Protein AF-A0A4Y2KLX7-F1 (afdb_monomer_lite)

pLDDT: mean 87.13, std 7.95, range [63.06, 96.56]

Secondary structure (DSSP, 8-state):
-BPPGGGHHHHHHHHHEETTTEE--HHHHHHHHHTT-B-TTHHHHHHHHHHHSPPPPHHHHHHHHHHHHHHHHHTT----GGG---S-SEEEETTEEEETTEEEE-HHHHGGGS--

InterPro domains:
  IPR041588 Integrase zinc-binding domain [PF17921] (4-54)
  IPR043128 Reverse transcriptase/Diguanylate cyclase domain [G3DSA:3.30.70.270] (54-104)
  IPR043502 DNA/RNA polymerase superfamily [SSF56672] (56-113)

Sequence (116 aa):
VVLPKCKRDEVLGVAHEIP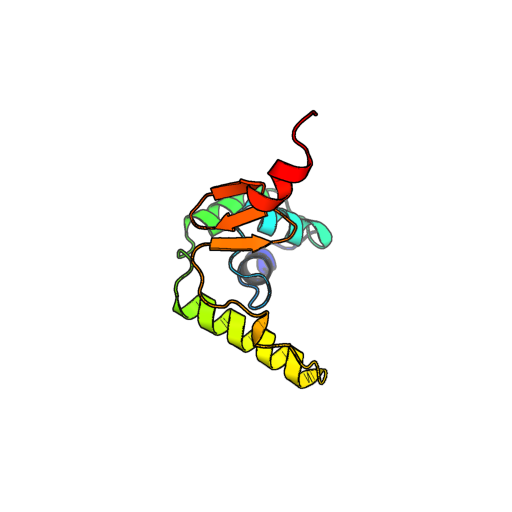LAGHLGEQKTKQRIKYSFFWPEIKKDVKELCQTCKPQSWNDHLLHVDSVFRKWREIDLTVNLEKCAFGQNQVKFLGYIIGSGQHSPDPEKAEVLKPI

Organism: Araneus ventricosus (NCBI:txid182803)

Structure (mmCIF, N/CA/C/O backbone):
data_AF-A0A4Y2KLX7-F1
#
_entry.id   AF-A0A4Y2KLX7-F1
#
loop_
_atom_site.group_PDB
_atom_site.id
_atom_site.type_symbol
_atom_site.label_atom_id
_atom_site.label_alt_id
_atom_site.label_comp_id
_atom_site.label_asym_id
_atom_site.label_entity_id
_atom_site.label_seq_id
_atom_site.pdbx_PDB_ins_code
_atom_site.Cartn_x
_atom_site.Cartn_y
_atom_site.Cartn_z
_atom_site.occupancy
_atom_site.B_iso_or_equiv
_atom_site.auth_seq_id
_atom_site.auth_comp_id
_atom_site.auth_asym_id
_atom_site.auth_atom_id
_atom_site.pdbx_PDB_model_num
ATOM 1 N N . VAL A 1 1 ? -20.096 6.970 7.759 1.00 87.00 1 VAL A N 1
ATOM 2 C CA . VAL A 1 1 ? -21.022 6.164 8.601 1.00 87.00 1 VAL A CA 1
ATOM 3 C C . VAL A 1 1 ? -20.330 5.790 9.908 1.00 87.00 1 VAL A C 1
ATOM 5 O O . VAL A 1 1 ? -19.138 5.501 9.871 1.00 87.00 1 VAL A O 1
ATOM 8 N N . VAL A 1 2 ? -21.020 5.836 11.057 1.00 91.50 2 VAL A N 1
ATOM 9 C CA . VAL A 1 2 ? -20.432 5.377 12.333 1.00 91.50 2 VAL A CA 1
ATOM 10 C C . VAL A 1 2 ? -20.363 3.850 12.334 1.00 91.50 2 VAL A C 1
ATOM 12 O O . VAL A 1 2 ? -21.382 3.200 12.123 1.00 91.50 2 VAL A O 1
ATOM 15 N N . LEU A 1 3 ? -19.178 3.278 12.551 1.00 93.50 3 LEU A N 1
ATOM 16 C CA . LEU A 1 3 ? -18.955 1.836 12.465 1.00 93.50 3 LEU A CA 1
ATOM 17 C C . LEU A 1 3 ? -19.187 1.140 13.825 1.00 93.50 3 LEU A C 1
ATOM 19 O O . LEU A 1 3 ? -18.511 1.478 14.811 1.00 93.50 3 LEU A O 1
ATOM 23 N N . PRO A 1 4 ? -20.101 0.153 13.907 1.00 93.31 4 PRO A N 1
ATOM 24 C CA . PRO A 1 4 ? -20.299 -0.657 15.109 1.00 93.31 4 PRO A CA 1
ATOM 25 C C . PRO A 1 4 ? -19.033 -1.420 15.515 1.00 93.31 4 PRO A C 1
ATOM 27 O O . PRO A 1 4 ? -18.247 -1.817 14.657 1.00 93.31 4 PRO A O 1
ATOM 30 N N . LYS A 1 5 ? -18.850 -1.673 16.823 1.00 91.88 5 LYS A N 1
ATOM 31 C CA . LYS A 1 5 ? -17.654 -2.350 17.372 1.00 91.88 5 LYS A CA 1
ATOM 32 C C . LYS A 1 5 ? -17.338 -3.677 16.674 1.00 91.88 5 LYS A C 1
ATOM 34 O O . LYS A 1 5 ? -16.198 -3.894 16.298 1.00 91.88 5 LYS A O 1
ATOM 39 N N . CYS A 1 6 ? -18.353 -4.503 16.427 1.00 93.75 6 CYS A N 1
ATOM 40 C CA . CYS A 1 6 ? -18.209 -5.824 15.806 1.00 93.75 6 CYS A CA 1
ATOM 41 C C . CYS A 1 6 ? -17.718 -5.815 14.348 1.00 93.75 6 CYS A C 1
ATOM 43 O O . CYS A 1 6 ? -17.389 -6.871 13.823 1.00 93.75 6 CYS A O 1
ATOM 45 N N . LYS A 1 7 ? -17.689 -4.655 13.679 1.00 93.31 7 LYS A N 1
ATOM 46 C CA . LYS A 1 7 ? -17.253 -4.521 12.280 1.00 93.31 7 LYS A CA 1
ATOM 47 C C . LYS A 1 7 ? -15.922 -3.790 12.121 1.00 93.31 7 LYS A C 1
ATOM 49 O O . LYS A 1 7 ? -15.442 -3.644 11.000 1.00 93.31 7 LYS A O 1
ATOM 54 N N . ARG A 1 8 ? -15.327 -3.318 13.222 1.00 93.88 8 ARG A N 1
ATOM 55 C CA . ARG A 1 8 ? -14.081 -2.538 13.187 1.00 93.88 8 ARG A CA 1
ATOM 56 C C . ARG A 1 8 ? -12.913 -3.367 12.676 1.00 93.88 8 ARG A C 1
ATOM 58 O O . ARG A 1 8 ? -12.236 -2.897 11.772 1.0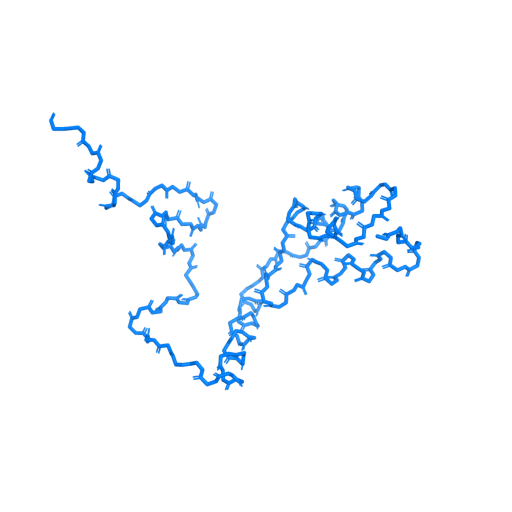0 93.88 8 ARG A O 1
ATOM 65 N N . ASP A 1 9 ? -12.750 -4.590 13.171 1.00 91.12 9 ASP A N 1
ATOM 66 C CA . ASP A 1 9 ? -11.640 -5.474 12.786 1.00 91.12 9 ASP A CA 1
ATOM 67 C C . ASP A 1 9 ? -11.686 -5.842 11.298 1.00 91.12 9 ASP A C 1
ATOM 69 O O . ASP A 1 9 ? -10.666 -5.826 10.616 1.00 91.12 9 ASP A O 1
ATOM 73 N N . GLU A 1 10 ? -12.888 -6.075 10.764 1.00 90.88 10 GLU A N 1
ATOM 74 C CA . GLU A 1 10 ? -13.106 -6.351 9.340 1.00 90.88 10 GLU A CA 1
ATOM 75 C C . GLU A 1 10 ? -12.682 -5.156 8.471 1.00 90.88 10 GLU A C 1
ATOM 77 O O . GLU A 1 10 ? -11.914 -5.305 7.521 1.00 90.88 10 GLU A O 1
ATOM 82 N N . VAL A 1 11 ? -13.122 -3.943 8.824 1.00 91.69 11 VAL A N 1
ATOM 83 C CA . VAL A 1 11 ? -12.747 -2.719 8.095 1.00 91.69 11 VAL A CA 1
ATOM 84 C C . VAL A 1 11 ? -11.258 -2.407 8.243 1.00 91.69 11 VAL A C 1
ATOM 86 O O . VAL A 1 11 ? -10.638 -1.951 7.283 1.00 91.69 11 VAL A O 1
ATOM 89 N N . LEU A 1 12 ? -10.684 -2.644 9.422 1.00 90.12 12 LEU A N 1
ATOM 90 C CA . LEU A 1 12 ? -9.262 -2.464 9.697 1.00 90.12 12 LEU A CA 1
ATOM 91 C C . LEU A 1 12 ? -8.413 -3.393 8.824 1.00 90.12 12 LEU A C 1
ATOM 93 O O . LEU A 1 12 ? -7.518 -2.902 8.138 1.00 90.12 12 LEU A O 1
ATOM 97 N N . GLY A 1 13 ? -8.744 -4.687 8.778 1.00 87.06 13 GLY A N 1
ATOM 98 C CA . GLY A 1 13 ? -8.062 -5.664 7.928 1.00 87.06 13 GLY A CA 1
ATOM 99 C C . GLY A 1 13 ? -8.144 -5.290 6.449 1.00 87.06 13 GLY A C 1
ATOM 100 O O . GLY A 1 13 ? -7.118 -5.141 5.789 1.00 87.06 13 GLY A O 1
ATOM 101 N N . VAL A 1 14 ? -9.350 -5.012 5.942 1.00 86.00 14 VAL A N 1
ATOM 102 C CA . VAL A 1 14 ? -9.552 -4.654 4.526 1.00 86.00 14 VAL A CA 1
ATOM 103 C C . VAL A 1 14 ? -8.844 -3.352 4.146 1.00 86.00 14 VAL A C 1
ATOM 105 O O . VAL A 1 14 ? -8.330 -3.235 3.039 1.00 86.00 14 VAL A O 1
ATOM 108 N N . ALA A 1 15 ? -8.813 -2.348 5.024 1.00 85.25 15 ALA A N 1
ATOM 109 C CA . ALA A 1 15 ? -8.165 -1.073 4.718 1.00 85.25 15 ALA A CA 1
ATOM 110 C C . ALA A 1 15 ? -6.631 -1.152 4.725 1.00 85.25 15 ALA A C 1
ATOM 112 O O . ALA A 1 15 ? -5.978 -0.327 4.079 1.00 85.25 15 ALA A O 1
ATOM 113 N N . HIS A 1 16 ? -6.085 -2.109 5.470 1.00 83.94 16 HIS A N 1
ATOM 114 C CA . HIS A 1 16 ? -4.661 -2.280 5.706 1.00 83.94 16 HIS A CA 1
ATOM 115 C C . HIS A 1 16 ? -4.010 -3.279 4.735 1.00 83.94 16 HIS A C 1
ATOM 117 O O . HIS A 1 16 ? -2.883 -3.051 4.298 1.00 83.94 16 HIS A O 1
ATOM 123 N N . GLU A 1 17 ? -4.733 -4.332 4.340 1.00 70.69 17 GLU A N 1
ATOM 124 C CA . GLU A 1 17 ? -4.258 -5.431 3.489 1.00 70.69 17 GLU A CA 1
ATOM 125 C C . GLU A 1 17 ? -4.934 -5.416 2.111 1.00 70.69 17 GLU A C 1
ATOM 127 O O . GLU A 1 17 ? -5.679 -6.320 1.737 1.00 70.69 17 GLU A O 1
ATOM 132 N N . ILE A 1 18 ? -4.698 -4.365 1.325 1.00 72.12 18 ILE A N 1
ATOM 133 C CA . ILE A 1 18 ? -5.272 -4.270 -0.024 1.00 72.12 18 ILE A CA 1
ATOM 134 C C . ILE A 1 18 ? -4.262 -4.834 -1.029 1.00 72.12 18 ILE A C 1
ATOM 136 O O . ILE A 1 18 ? -3.222 -4.202 -1.226 1.00 72.12 18 ILE A O 1
ATOM 140 N N . PRO A 1 19 ? -4.576 -5.916 -1.769 1.00 64.56 19 PRO A N 1
ATOM 141 C CA . PRO A 1 19 ? -3.641 -6.517 -2.728 1.00 64.56 19 PRO A CA 1
ATOM 142 C C . PRO A 1 19 ? -3.137 -5.553 -3.815 1.00 64.56 19 PRO A C 1
ATOM 144 O O . PRO A 1 19 ? -2.052 -5.717 -4.357 1.00 64.56 19 PRO A O 1
ATOM 147 N N . LEU A 1 20 ? -3.913 -4.517 -4.142 1.00 68.62 20 LEU A N 1
ATOM 148 C CA . LEU A 1 20 ? -3.530 -3.499 -5.127 1.00 68.62 20 LEU A CA 1
ATOM 149 C C . LEU A 1 20 ? -2.837 -2.270 -4.525 1.00 68.62 20 LEU A C 1
ATOM 151 O O . LEU A 1 20 ? -2.247 -1.489 -5.265 1.00 68.62 20 LEU A O 1
ATOM 155 N N . ALA A 1 21 ? -2.938 -2.048 -3.212 1.00 66.31 21 ALA A N 1
ATOM 156 C CA . ALA A 1 21 ? -2.377 -0.860 -2.562 1.00 66.31 21 ALA A CA 1
ATOM 157 C C . ALA A 1 21 ? -1.253 -1.181 -1.566 1.00 66.31 21 ALA A C 1
ATOM 159 O O . ALA A 1 21 ? -0.623 -0.259 -1.047 1.00 66.31 21 ALA A O 1
ATOM 160 N N . GLY A 1 22 ? -0.986 -2.467 -1.342 1.00 71.44 22 GLY A N 1
ATOM 161 C CA . GLY A 1 22 ? -0.001 -2.958 -0.400 1.00 71.44 22 GLY A CA 1
ATOM 162 C C . GLY A 1 22 ? -0.372 -2.701 1.053 1.00 71.44 22 GLY A C 1
ATOM 163 O O . GLY A 1 22 ? -1.467 -2.245 1.382 1.00 71.44 22 GLY A O 1
ATOM 164 N N . HIS A 1 23 ? 0.589 -2.993 1.921 1.00 79.44 23 HIS A N 1
ATOM 165 C CA . HIS A 1 23 ? 0.487 -2.799 3.352 1.00 79.44 23 HIS A CA 1
ATOM 166 C C . HIS A 1 23 ? 0.739 -1.327 3.681 1.00 79.44 23 HIS A C 1
ATOM 168 O O . HIS A 1 23 ? 1.870 -0.831 3.674 1.00 79.44 23 HIS A O 1
ATOM 174 N N . LEU A 1 24 ? -0.334 -0.590 3.928 1.00 71.44 24 LEU A N 1
ATOM 175 C CA . LEU A 1 24 ? -0.274 0.852 4.104 1.00 71.44 24 LEU A CA 1
ATOM 176 C C . LEU A 1 24 ? -0.046 1.174 5.585 1.00 71.44 24 LEU A C 1
ATOM 178 O O . LEU A 1 24 ? -0.851 0.822 6.439 1.00 71.44 24 LEU A O 1
ATOM 182 N N . GLY A 1 25 ? 1.055 1.854 5.912 1.00 82.75 25 GLY A N 1
ATOM 183 C CA . GLY A 1 25 ? 1.324 2.276 7.294 1.00 82.75 25 GLY A CA 1
ATOM 184 C C . GLY A 1 25 ? 0.218 3.170 7.886 1.00 82.75 25 GLY A C 1
ATOM 185 O O . GLY A 1 25 ? -0.655 3.670 7.169 1.00 82.75 25 GLY A O 1
ATOM 186 N N . GLU A 1 26 ? 0.297 3.423 9.197 1.00 88.62 26 GLU A N 1
ATOM 187 C CA . GLU A 1 26 ? -0.761 4.030 10.031 1.00 88.62 26 GLU A CA 1
ATOM 188 C C . GLU A 1 26 ? -1.506 5.200 9.366 1.00 88.62 26 GLU A C 1
ATOM 190 O O . GLU A 1 26 ? -2.737 5.211 9.285 1.00 88.62 26 GLU A O 1
ATOM 195 N N . GLN A 1 27 ? -0.767 6.189 8.852 1.00 87.56 27 GLN A N 1
ATOM 196 C CA . GLN A 1 27 ? -1.363 7.410 8.301 1.00 87.56 27 GLN A CA 1
ATOM 197 C C . GLN A 1 27 ? -2.259 7.128 7.091 1.00 87.56 27 GLN A C 1
ATOM 199 O O . GLN A 1 27 ? -3.383 7.631 7.023 1.00 87.56 27 GLN A O 1
ATOM 204 N N . LYS A 1 28 ? -1.785 6.299 6.153 1.00 86.88 28 LYS A N 1
ATOM 205 C CA . LYS A 1 28 ? -2.515 5.983 4.920 1.00 86.88 28 LYS A CA 1
ATOM 206 C C . LYS A 1 28 ? -3.738 5.115 5.218 1.00 86.88 28 LYS A C 1
ATOM 208 O O . LYS A 1 28 ? -4.815 5.404 4.698 1.00 86.88 28 LYS A O 1
ATOM 213 N N . THR A 1 29 ? -3.606 4.126 6.102 1.00 89.88 29 THR A N 1
ATOM 214 C CA . THR A 1 29 ? -4.724 3.262 6.523 1.00 89.88 29 THR A CA 1
ATOM 215 C C . THR A 1 29 ? -5.828 4.070 7.196 1.00 89.88 29 THR A C 1
ATOM 217 O O . THR A 1 29 ? -6.987 4.024 6.781 1.00 89.88 29 THR A O 1
ATOM 220 N N . LYS A 1 30 ? -5.472 4.931 8.154 1.00 90.75 30 LYS A N 1
ATOM 221 C CA . LYS A 1 30 ? -6.424 5.841 8.801 1.00 90.75 30 LYS A CA 1
ATOM 222 C C . LYS A 1 30 ? -7.121 6.761 7.801 1.00 90.75 30 LYS A C 1
ATOM 224 O O . LYS A 1 30 ? -8.325 6.985 7.923 1.00 90.75 30 LYS A O 1
ATOM 229 N N . GLN A 1 31 ? -6.383 7.331 6.848 1.00 90.25 31 GLN A N 1
ATOM 230 C CA . GLN A 1 31 ? -6.964 8.228 5.851 1.00 90.25 31 GLN A CA 1
ATOM 231 C C . GLN A 1 31 ? -7.980 7.495 4.971 1.00 90.25 31 GLN A C 1
ATOM 233 O O . GLN A 1 31 ? -9.067 8.023 4.762 1.00 90.25 31 GLN A O 1
ATOM 238 N N . ARG A 1 32 ? -7.677 6.265 4.533 1.00 88.38 32 ARG A N 1
ATOM 239 C CA . ARG A 1 32 ? -8.606 5.432 3.751 1.00 88.38 32 ARG A CA 1
ATOM 240 C C . ARG A 1 32 ? -9.901 5.153 4.4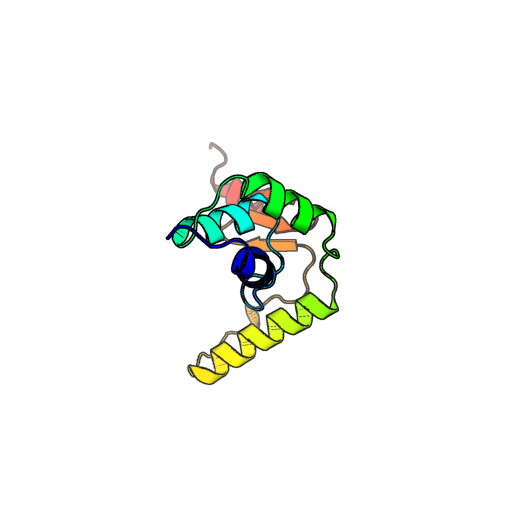98 1.00 88.38 32 ARG A C 1
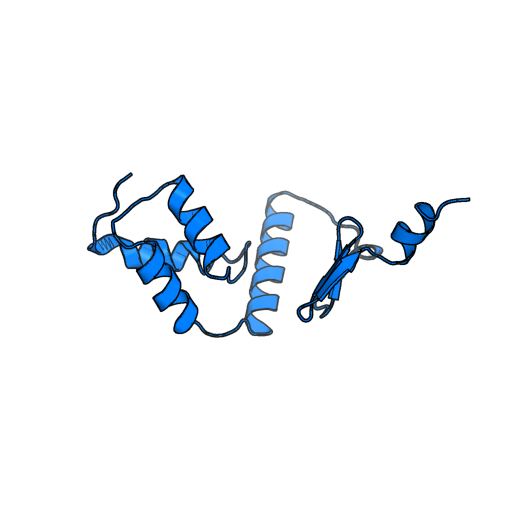ATOM 242 O O . ARG A 1 32 ? -10.972 5.401 3.957 1.00 88.38 32 ARG A O 1
ATOM 249 N N . ILE A 1 33 ? -9.808 4.691 5.744 1.00 91.19 33 ILE A N 1
ATOM 250 C CA . ILE A 1 33 ? -10.994 4.358 6.544 1.00 91.19 33 ILE A CA 1
ATOM 251 C C . ILE A 1 33 ? -11.888 5.590 6.718 1.00 91.19 33 ILE A C 1
ATOM 253 O O . ILE A 1 33 ? -13.105 5.498 6.561 1.00 91.19 33 ILE A O 1
ATOM 257 N N . LYS A 1 34 ? -11.281 6.756 6.970 1.00 91.19 34 LYS A N 1
ATOM 258 C CA . LYS A 1 34 ? -11.995 8.019 7.184 1.00 91.19 34 LYS A CA 1
ATOM 259 C C . LYS A 1 34 ? -12.840 8.495 6.001 1.00 91.19 34 LYS A C 1
ATOM 261 O O . LYS A 1 34 ? -13.733 9.305 6.233 1.00 91.19 34 LYS A O 1
ATOM 266 N N . TYR A 1 35 ? -12.594 8.022 4.777 1.00 90.00 35 TYR A N 1
ATOM 267 C CA . TYR A 1 35 ? -13.443 8.371 3.631 1.00 90.00 35 TYR A CA 1
ATOM 268 C C . TYR A 1 35 ? -14.869 7.818 3.765 1.00 90.00 35 TYR A C 1
ATOM 270 O O . TYR A 1 35 ? -15.808 8.465 3.311 1.00 90.00 35 TYR A O 1
ATOM 278 N N . SER A 1 36 ? -15.043 6.663 4.418 1.00 91.56 36 SER A N 1
ATOM 279 C CA . SER A 1 36 ? -16.338 5.961 4.473 1.00 91.56 36 SER A CA 1
ATOM 280 C C . SER A 1 36 ? -16.843 5.734 5.901 1.00 91.56 36 SER A C 1
ATOM 282 O O . SER A 1 36 ? -18.051 5.793 6.169 1.00 91.56 36 SER A O 1
ATOM 284 N N . PHE A 1 37 ? -15.930 5.510 6.847 1.00 93.75 37 PHE A N 1
ATOM 285 C CA . PHE A 1 37 ? -16.240 5.064 8.200 1.00 93.75 37 PHE A CA 1
ATOM 286 C C . PHE A 1 37 ? -15.629 5.960 9.274 1.00 93.75 37 PHE A C 1
ATOM 288 O O . PHE A 1 37 ? -14.599 6.609 9.093 1.00 93.75 37 PHE A O 1
ATOM 295 N N . PHE A 1 38 ? -16.281 5.972 10.431 1.00 93.75 38 PHE A N 1
ATOM 296 C CA . PHE A 1 38 ? -15.825 6.694 11.609 1.00 93.75 38 PHE A CA 1
ATOM 297 C C . PHE A 1 38 ? -16.177 5.927 12.883 1.00 93.75 38 PHE A C 1
ATOM 299 O O . PHE A 1 38 ? -17.247 5.331 12.973 1.00 93.75 38 PHE A O 1
ATOM 306 N N . TRP A 1 39 ? -15.309 5.970 13.891 1.00 95.00 39 TRP A N 1
ATOM 307 C CA . TRP A 1 39 ? -15.629 5.565 15.258 1.00 95.00 39 TRP A CA 1
ATOM 308 C C . TRP A 1 39 ? -14.693 6.257 16.264 1.00 95.00 39 TRP A C 1
ATOM 310 O O . TRP A 1 39 ? -13.605 6.709 15.878 1.00 95.00 39 TRP A O 1
ATOM 320 N N . PRO A 1 40 ? -15.093 6.360 17.549 1.00 91.56 40 PRO A N 1
ATOM 321 C CA . PRO A 1 40 ? -14.210 6.844 18.608 1.00 91.56 40 PRO A CA 1
ATOM 322 C C . PRO A 1 40 ? -12.952 5.979 18.692 1.00 91.56 40 PRO A C 1
ATOM 324 O O . PRO A 1 40 ? -13.057 4.763 18.613 1.00 91.56 40 PRO A O 1
ATOM 327 N N . GLU A 1 41 ? -11.789 6.606 18.863 1.00 91.88 41 GLU A N 1
ATOM 328 C CA . GLU A 1 41 ? -10.482 5.932 18.969 1.00 91.88 41 GLU A CA 1
ATOM 329 C C . GLU A 1 41 ? -9.942 5.250 17.697 1.00 91.88 41 GLU A C 1
ATOM 331 O O . GLU A 1 41 ? -8.895 4.623 17.769 1.00 91.88 41 GLU A O 1
ATOM 336 N N . ILE A 1 42 ? -10.503 5.492 16.502 1.00 92.56 42 ILE A N 1
ATOM 337 C CA . ILE A 1 42 ? -9.950 4.976 15.224 1.00 92.56 42 ILE A CA 1
ATOM 338 C C . ILE A 1 42 ? -8.425 5.151 15.067 1.00 92.56 42 ILE A C 1
ATOM 340 O O . ILE A 1 42 ? -7.755 4.317 14.471 1.00 92.56 42 ILE A O 1
ATOM 344 N N . LYS A 1 43 ? -7.848 6.237 15.603 1.00 92.75 43 LYS A N 1
ATOM 345 C CA . LYS A 1 43 ? -6.392 6.457 15.577 1.00 92.75 43 LYS A CA 1
ATOM 346 C C . LYS A 1 43 ? -5.630 5.395 16.379 1.00 92.75 43 LYS A C 1
ATOM 348 O O . LYS A 1 43 ? -4.576 4.963 15.937 1.00 92.75 43 LYS A O 1
ATOM 353 N N . LYS A 1 44 ? -6.144 5.034 17.555 1.00 94.50 44 LYS A N 1
ATOM 354 C CA . LYS A 1 44 ? -5.547 4.048 18.456 1.00 94.50 44 LYS A CA 1
ATOM 355 C C . LYS A 1 44 ? -5.614 2.662 17.824 1.00 94.50 44 LYS A C 1
ATOM 357 O O . LYS A 1 44 ? -4.576 2.029 17.708 1.00 94.50 44 LYS A O 1
ATOM 362 N N . ASP A 1 45 ? -6.782 2.277 17.315 1.00 93.56 45 ASP A N 1
ATOM 363 C CA . ASP A 1 45 ? -6.987 0.958 16.708 1.00 93.56 45 ASP A CA 1
ATOM 364 C C . ASP A 1 45 ? -6.097 0.760 15.467 1.00 93.56 45 ASP A C 1
ATOM 366 O O . ASP A 1 45 ? -5.451 -0.272 15.313 1.00 93.56 45 ASP A O 1
ATOM 370 N N . VAL A 1 46 ? -5.981 1.780 14.602 1.00 93.06 46 VAL A N 1
ATOM 371 C CA . VAL A 1 46 ? -5.074 1.719 13.439 1.00 93.06 46 VAL A CA 1
ATOM 372 C C . VAL A 1 46 ? -3.613 1.623 13.877 1.00 93.06 46 VAL A C 1
ATOM 374 O O . VAL A 1 46 ? -2.839 0.892 13.261 1.00 93.06 46 VAL A O 1
ATOM 377 N N . LYS A 1 47 ? -3.223 2.348 14.931 1.00 93.12 47 LYS A N 1
ATOM 378 C CA . LYS A 1 47 ? -1.861 2.298 15.466 1.00 93.12 47 LYS A CA 1
ATOM 379 C C . LYS A 1 47 ? -1.533 0.913 16.022 1.00 93.12 47 LYS A C 1
ATOM 381 O O . LYS A 1 47 ? -0.483 0.380 15.693 1.00 93.12 47 LYS A O 1
ATOM 386 N N . GLU A 1 48 ? -2.422 0.333 16.820 1.00 92.44 48 GLU A N 1
ATOM 387 C CA . GLU A 1 48 ? -2.252 -1.000 17.409 1.00 92.44 48 GLU A CA 1
ATOM 388 C C . GLU A 1 48 ? -2.155 -2.089 16.329 1.00 92.44 48 GLU A C 1
ATOM 390 O O . GLU A 1 48 ? -1.251 -2.928 16.366 1.00 92.44 48 GLU A O 1
ATOM 395 N N . LEU A 1 49 ? -2.994 -2.005 15.291 1.00 89.38 49 LEU A N 1
ATOM 396 C CA . LEU A 1 49 ? -2.900 -2.877 14.119 1.00 89.38 49 LEU A CA 1
ATOM 397 C C . LEU A 1 49 ? -1.542 -2.739 13.411 1.00 89.38 49 LEU A C 1
ATOM 399 O O . LEU A 1 49 ? -0.862 -3.729 13.162 1.00 89.38 49 LEU A O 1
ATOM 403 N N . CYS A 1 50 ? -1.107 -1.507 13.130 1.00 88.38 50 CYS A N 1
ATOM 404 C CA . CYS A 1 50 ? 0.166 -1.252 12.445 1.00 88.38 50 CYS A CA 1
ATOM 405 C C . CYS A 1 50 ? 1.401 -1.576 13.306 1.00 88.38 50 CYS A C 1
ATOM 407 O O . CYS A 1 50 ? 2.513 -1.615 12.791 1.00 88.38 50 CYS A O 1
ATOM 409 N N . GLN A 1 51 ? 1.247 -1.750 14.619 1.00 88.75 51 GLN A N 1
ATOM 410 C CA . GLN A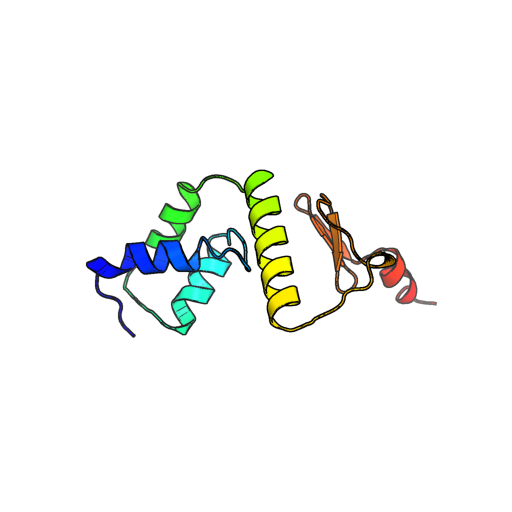 1 51 ? 2.333 -2.165 15.513 1.00 88.75 51 GLN A CA 1
ATOM 411 C C . GLN A 1 51 ? 2.472 -3.685 15.592 1.00 88.75 51 GLN A C 1
ATOM 413 O O . GLN A 1 51 ? 3.558 -4.187 15.867 1.00 88.75 51 GLN A O 1
ATOM 418 N N . THR A 1 52 ? 1.379 -4.411 15.365 1.00 87.50 52 THR A N 1
ATOM 419 C CA . THR A 1 52 ? 1.324 -5.879 15.435 1.00 87.50 52 THR A CA 1
ATOM 420 C C . THR A 1 52 ? 1.431 -6.543 14.063 1.00 87.50 52 THR A C 1
ATOM 422 O O . THR A 1 52 ? 1.555 -7.764 13.966 1.00 87.50 52 THR A O 1
ATOM 425 N N . CYS A 1 53 ? 1.417 -5.752 12.992 1.00 85.62 53 CYS A N 1
ATOM 426 C CA . CYS A 1 53 ? 1.500 -6.246 11.632 1.00 85.62 53 CYS A CA 1
ATOM 427 C C . CYS A 1 53 ? 2.893 -6.773 11.260 1.00 85.62 53 CYS A C 1
ATOM 429 O O . CYS A 1 53 ? 3.924 -6.296 11.742 1.00 85.62 53 CYS A O 1
ATOM 431 N N . LYS A 1 54 ? 2.932 -7.729 10.329 1.00 82.75 54 LYS A N 1
ATOM 432 C CA . LYS A 1 54 ? 4.191 -8.236 9.778 1.00 82.75 54 LYS A CA 1
ATOM 433 C C . LYS A 1 54 ? 4.750 -7.243 8.751 1.00 82.75 54 LYS A C 1
ATOM 435 O O . LYS A 1 54 ? 3.978 -6.704 7.959 1.00 82.75 54 LYS A O 1
ATOM 440 N N . PRO A 1 55 ? 6.075 -7.010 8.722 1.00 80.25 55 PRO A N 1
ATOM 441 C CA . PRO A 1 55 ? 6.679 -6.223 7.657 1.00 80.25 55 PRO A CA 1
ATOM 442 C C . PRO A 1 55 ? 6.421 -6.894 6.304 1.00 80.25 55 PRO A C 1
ATOM 444 O O . PRO A 1 55 ? 6.385 -8.124 6.218 1.00 80.25 55 PRO A O 1
ATOM 447 N N . GLN A 1 56 ? 6.271 -6.086 5.252 1.00 79.88 56 GLN A N 1
ATOM 448 C CA . GLN A 1 56 ? 6.108 -6.607 3.895 1.00 79.88 56 GLN A CA 1
ATOM 449 C C . GLN A 1 56 ? 7.270 -7.521 3.523 1.00 79.88 56 GLN A C 1
ATOM 451 O O . GLN A 1 56 ? 8.440 -7.150 3.635 1.00 79.88 56 GLN A O 1
ATOM 456 N N . SER A 1 57 ? 6.920 -8.709 3.049 1.00 86.75 57 SER A N 1
ATOM 457 C CA . SER A 1 57 ? 7.858 -9.695 2.544 1.00 86.75 57 SER A CA 1
ATOM 458 C C . SER A 1 57 ? 7.978 -9.621 1.023 1.00 86.75 57 SER A C 1
ATOM 460 O O . SER A 1 57 ? 7.150 -9.036 0.320 1.00 86.75 57 SER A O 1
ATOM 462 N N . TRP A 1 58 ? 8.999 -10.291 0.490 1.00 89.06 58 TRP A N 1
ATOM 463 C CA . TRP A 1 58 ? 9.121 -10.495 -0.951 1.00 89.06 58 TRP A CA 1
ATOM 464 C C . TRP A 1 58 ? 7.922 -11.257 -1.541 1.00 89.06 58 TRP A C 1
ATOM 466 O O . TRP A 1 58 ? 7.483 -10.964 -2.649 1.00 89.06 58 TRP A O 1
ATOM 476 N N . ASN A 1 59 ? 7.344 -12.196 -0.788 1.00 89.50 59 ASN A N 1
ATOM 477 C CA . ASN A 1 59 ? 6.165 -12.929 -1.240 1.00 89.50 59 ASN A CA 1
ATOM 478 C C . ASN A 1 59 ? 4.951 -12.001 -1.401 1.00 89.50 59 ASN A C 1
ATOM 480 O O . ASN A 1 59 ? 4.228 -12.102 -2.388 1.00 89.50 59 ASN A O 1
ATOM 484 N N . ASP A 1 60 ? 4.775 -11.042 -0.489 1.00 86.00 60 ASP A N 1
ATOM 485 C CA . ASP A 1 60 ? 3.707 -10.041 -0.599 1.00 86.00 60 ASP A CA 1
ATOM 486 C C . ASP A 1 60 ? 3.903 -9.155 -1.834 1.00 86.00 60 ASP A C 1
ATOM 488 O O . ASP A 1 60 ? 2.942 -8.830 -2.528 1.00 86.00 60 ASP A O 1
ATOM 492 N N . HIS A 1 61 ? 5.153 -8.810 -2.169 1.00 87.50 61 HIS A N 1
ATOM 493 C CA . HIS A 1 61 ? 5.459 -8.101 -3.414 1.00 87.50 61 HIS A CA 1
ATOM 494 C C . HIS A 1 61 ? 4.993 -8.886 -4.648 1.00 87.50 61 HIS A C 1
ATOM 496 O O . HIS A 1 61 ? 4.312 -8.322 -5.505 1.00 87.50 61 HIS A O 1
ATOM 502 N N . LEU A 1 62 ? 5.306 -10.183 -4.727 1.00 90.38 62 LEU A N 1
ATOM 503 C CA . LEU A 1 62 ? 4.887 -11.034 -5.846 1.00 90.38 62 LEU A CA 1
ATOM 504 C C . LEU A 1 62 ? 3.359 -11.144 -5.950 1.00 90.38 62 LEU A C 1
ATOM 506 O O . LEU A 1 62 ? 2.820 -11.064 -7.054 1.00 90.38 62 LEU A O 1
ATOM 510 N N . LEU A 1 63 ? 2.655 -11.255 -4.817 1.00 88.44 63 LEU A N 1
ATOM 511 C CA . LEU A 1 63 ? 1.188 -11.268 -4.785 1.00 88.44 63 LEU A CA 1
ATOM 512 C C . LEU A 1 63 ? 0.587 -9.962 -5.325 1.00 88.44 63 LEU A C 1
ATOM 514 O O . LEU A 1 63 ? -0.403 -9.990 -6.063 1.00 88.44 63 LEU A O 1
ATOM 518 N N . HIS A 1 64 ? 1.189 -8.814 -5.002 1.00 88.62 64 HIS A N 1
ATOM 519 C CA . HIS A 1 64 ? 0.751 -7.524 -5.537 1.00 88.62 64 HIS A CA 1
ATOM 520 C C . HIS A 1 64 ? 0.992 -7.418 -7.045 1.00 88.62 64 HIS A C 1
ATOM 522 O O . HIS A 1 64 ? 0.095 -6.999 -7.779 1.00 88.62 64 HIS A O 1
ATOM 528 N N . VAL A 1 65 ? 2.173 -7.825 -7.524 1.00 90.25 65 VAL A N 1
ATOM 529 C CA . VAL A 1 65 ? 2.500 -7.808 -8.959 1.00 90.25 65 VAL A CA 1
ATOM 530 C C . VAL A 1 65 ? 1.532 -8.697 -9.747 1.00 90.25 65 VAL A C 1
ATOM 532 O O . VAL A 1 65 ? 0.974 -8.247 -10.748 1.00 90.25 65 VAL A O 1
ATOM 535 N N . ASP A 1 66 ? 1.247 -9.912 -9.267 1.00 92.12 66 ASP A N 1
ATOM 536 C CA . ASP A 1 66 ? 0.273 -10.802 -9.911 1.00 92.12 66 ASP A CA 1
ATOM 537 C C . ASP A 1 66 ? -1.141 -10.198 -9.925 1.00 92.12 66 ASP A C 1
ATOM 539 O O . ASP A 1 66 ? -1.823 -10.235 -10.950 1.00 92.12 66 ASP A O 1
ATOM 543 N N . SER A 1 67 ? -1.567 -9.565 -8.827 1.00 90.44 67 SER A N 1
ATOM 544 C CA . SER A 1 67 ? -2.872 -8.891 -8.746 1.00 90.44 67 SER A CA 1
ATOM 545 C C . SER A 1 67 ? -3.013 -7.773 -9.787 1.00 90.44 67 SER A C 1
ATOM 547 O O . SER A 1 67 ? -4.055 -7.652 -10.436 1.00 90.44 67 SER A O 1
ATOM 549 N N . VAL A 1 68 ? -1.955 -6.983 -9.994 1.00 90.75 68 VAL A N 1
ATOM 550 C CA . VAL A 1 68 ? -1.917 -5.934 -11.026 1.00 90.75 68 VAL A CA 1
ATOM 551 C C . VAL A 1 68 ? -1.978 -6.545 -12.427 1.00 90.75 68 VAL A C 1
ATOM 553 O O . VAL A 1 68 ? -2.787 -6.112 -13.248 1.00 90.75 68 VAL A O 1
ATOM 556 N N . PHE A 1 69 ? -1.189 -7.588 -12.700 1.00 92.62 69 PHE A N 1
ATOM 557 C CA . PHE A 1 69 ? -1.175 -8.244 -14.011 1.00 92.62 69 PHE A CA 1
ATOM 558 C C . PHE A 1 69 ? -2.504 -8.916 -14.355 1.00 92.62 69 PHE A C 1
ATOM 560 O O . PHE A 1 69 ? -2.944 -8.847 -15.503 1.00 92.62 69 PHE A O 1
ATOM 567 N N . ARG A 1 70 ? -3.176 -9.536 -13.376 1.00 93.44 70 ARG A N 1
ATOM 568 C CA . ARG A 1 70 ? -4.549 -10.039 -13.545 1.00 93.44 70 ARG A CA 1
ATOM 569 C C . ARG A 1 70 ? -5.481 -8.917 -13.965 1.00 93.44 70 ARG A C 1
ATOM 571 O O . ARG A 1 70 ? -6.198 -9.073 -14.949 1.00 93.44 70 ARG A O 1
ATOM 578 N N . LYS A 1 71 ? -5.412 -7.769 -13.284 1.00 92.31 71 LYS A N 1
ATOM 579 C CA . LYS A 1 71 ? -6.294 -6.647 -13.594 1.00 92.31 71 LYS A CA 1
ATOM 580 C C . LYS A 1 71 ? -6.047 -6.069 -14.984 1.00 92.31 71 LYS A C 1
ATOM 582 O O . LYS A 1 71 ? -7.008 -5.714 -15.653 1.00 92.31 71 LYS A O 1
ATOM 587 N N . TRP A 1 72 ? -4.794 -6.008 -15.430 1.00 93.62 72 TRP A N 1
ATOM 588 C CA . TRP A 1 72 ? -4.460 -5.600 -16.798 1.00 93.62 72 TRP A CA 1
ATOM 589 C C . TRP A 1 72 ? -5.031 -6.559 -17.843 1.00 93.62 72 TRP A C 1
ATOM 591 O O . TRP A 1 72 ? -5.625 -6.096 -18.811 1.00 93.62 72 TRP A O 1
ATOM 601 N N . ARG A 1 73 ? -4.928 -7.877 -17.618 1.00 94.25 73 ARG A N 1
ATOM 602 C CA . ARG A 1 73 ? -5.510 -8.892 -18.515 1.00 94.25 73 ARG A CA 1
ATOM 603 C C . ARG A 1 73 ? -7.031 -8.792 -18.614 1.00 94.25 73 ARG A C 1
ATOM 605 O O . ARG A 1 73 ? -7.571 -8.951 -19.698 1.00 94.25 73 ARG A O 1
ATOM 612 N N . GLU A 1 74 ? -7.717 -8.512 -17.506 1.00 95.75 74 GLU A N 1
ATOM 613 C CA . GLU A 1 74 ? -9.181 -8.348 -17.493 1.00 95.75 74 GLU A CA 1
ATOM 614 C C . GLU A 1 74 ? -9.676 -7.196 -18.375 1.00 95.75 74 GLU A C 1
ATOM 616 O O . GLU A 1 74 ? -10.811 -7.234 -18.841 1.00 95.75 74 GLU A O 1
ATOM 621 N N . ILE A 1 75 ? -8.854 -6.162 -18.566 1.00 96.50 75 ILE A N 1
ATOM 622 C CA . ILE A 1 75 ? -9.220 -4.953 -19.316 1.00 96.50 75 ILE A CA 1
ATOM 623 C C . ILE A 1 75 ? -8.471 -4.827 -20.649 1.00 96.50 75 ILE A C 1
ATOM 625 O O . ILE A 1 75 ? -8.496 -3.756 -21.248 1.00 96.50 75 ILE A O 1
ATOM 629 N N . ASP A 1 76 ? -7.782 -5.889 -21.074 1.00 95.31 76 ASP A N 1
ATOM 630 C CA . ASP A 1 76 ? -6.961 -5.934 -22.291 1.00 95.31 76 ASP A CA 1
ATOM 631 C C . ASP A 1 76 ? -5.921 -4.795 -22.383 1.00 95.31 76 ASP A C 1
ATOM 633 O O . ASP A 1 76 ? -5.667 -4.206 -23.433 1.00 95.31 76 ASP A O 1
ATOM 637 N N . LEU A 1 77 ? -5.310 -4.447 -21.243 1.00 96.56 77 LEU A N 1
ATOM 638 C CA . LEU A 1 77 ? -4.252 -3.442 -21.192 1.00 96.56 77 LEU A CA 1
ATOM 639 C C . LEU A 1 77 ? -2.892 -4.078 -21.502 1.00 96.56 77 LEU A C 1
ATOM 641 O O . LEU A 1 77 ? -2.353 -4.850 -20.708 1.00 96.56 77 LEU A O 1
ATOM 645 N N . THR A 1 78 ? -2.285 -3.674 -22.615 1.00 92.88 78 THR A N 1
ATOM 646 C CA . THR A 1 78 ? -0.889 -3.990 -22.950 1.00 92.88 78 THR A CA 1
ATOM 647 C C . THR A 1 78 ? 0.091 -2.973 -22.368 1.00 92.88 78 THR A C 1
ATOM 649 O O . THR A 1 78 ? -0.137 -1.765 -22.428 1.00 92.88 78 THR A O 1
ATOM 652 N N . VAL A 1 79 ? 1.230 -3.455 -21.865 1.00 91.25 79 VAL A N 1
ATOM 653 C CA . VAL A 1 79 ? 2.320 -2.625 -21.329 1.00 91.25 79 VAL A CA 1
ATOM 654 C C . VAL A 1 79 ? 3.591 -2.761 -22.162 1.00 91.25 79 VAL A C 1
ATOM 656 O O . VAL A 1 79 ? 3.871 -3.819 -22.719 1.00 91.25 79 VAL A O 1
ATOM 659 N N . ASN A 1 80 ? 4.387 -1.693 -22.227 1.00 92.94 80 ASN A N 1
ATOM 660 C CA . ASN A 1 80 ? 5.716 -1.749 -22.830 1.00 92.94 80 ASN A CA 1
ATOM 661 C C . ASN A 1 80 ? 6.721 -2.289 -21.801 1.00 92.94 80 ASN A C 1
ATOM 663 O O . ASN A 1 80 ? 7.109 -1.566 -20.883 1.00 92.94 80 ASN A O 1
ATOM 667 N N . LEU A 1 81 ? 7.156 -3.536 -21.995 1.00 90.94 81 LEU A N 1
ATOM 668 C CA . LEU A 1 81 ? 8.086 -4.224 -21.098 1.00 90.94 81 LEU A CA 1
ATOM 669 C C . LEU A 1 81 ? 9.448 -3.530 -20.978 1.00 90.94 81 LEU A C 1
ATOM 671 O O . LEU A 1 81 ? 10.032 -3.563 -19.900 1.00 90.94 81 LEU A O 1
ATOM 675 N N . GLU A 1 82 ? 9.927 -2.847 -22.021 1.00 92.88 82 GLU A N 1
ATOM 676 C CA . GLU A 1 82 ? 11.201 -2.109 -21.979 1.00 92.88 82 GLU A CA 1
ATOM 677 C C . GLU A 1 82 ? 11.163 -0.939 -20.988 1.00 92.88 82 GLU A C 1
ATOM 679 O O . GLU A 1 82 ? 12.197 -0.498 -20.494 1.00 92.88 82 GLU A O 1
ATOM 684 N N . LYS A 1 83 ? 9.964 -0.429 -20.681 1.00 89.44 83 LYS A N 1
ATOM 685 C CA . LYS A 1 83 ? 9.752 0.663 -19.722 1.00 89.44 83 LYS A CA 1
ATOM 686 C C . LYS A 1 83 ? 9.348 0.168 -18.335 1.00 89.44 83 LYS A C 1
ATOM 688 O O . LYS A 1 83 ? 9.109 0.986 -17.446 1.00 89.44 83 LYS A O 1
ATOM 693 N N . CYS A 1 84 ? 9.224 -1.142 -18.140 1.00 90.94 84 CYS A N 1
ATOM 694 C CA . CYS A 1 84 ? 8.810 -1.713 -16.869 1.00 90.94 84 CYS A CA 1
ATOM 695 C C . CYS A 1 84 ? 10.016 -2.039 -15.983 1.00 90.94 84 CYS A C 1
ATOM 697 O O . CYS A 1 84 ? 11.011 -2.597 -16.434 1.00 90.94 84 CYS A O 1
ATOM 699 N N . ALA A 1 85 ? 9.888 -1.757 -14.688 1.00 90.31 85 ALA A N 1
ATOM 700 C CA . ALA A 1 85 ? 10.847 -2.163 -13.670 1.00 90.31 85 ALA A CA 1
ATOM 701 C C . ALA A 1 85 ? 10.089 -2.796 -12.497 1.00 90.31 85 ALA A C 1
ATOM 703 O O . ALA A 1 85 ? 9.248 -2.149 -11.873 1.00 90.31 85 ALA A O 1
ATOM 704 N N . PHE A 1 86 ? 10.381 -4.064 -12.207 1.00 90.88 86 PHE A N 1
ATOM 705 C CA . PHE A 1 86 ? 9.751 -4.834 -11.130 1.00 90.88 86 PHE A CA 1
ATOM 706 C C . PHE A 1 86 ? 10.796 -5.266 -10.102 1.00 90.88 86 PHE A C 1
ATOM 708 O O . PHE A 1 86 ? 11.976 -5.384 -10.438 1.00 90.88 86 PHE A O 1
ATOM 715 N N . GLY A 1 87 ? 10.370 -5.498 -8.857 1.00 89.88 87 GLY A N 1
ATOM 716 C CA . GLY A 1 87 ? 11.249 -6.051 -7.824 1.00 89.88 87 GLY A CA 1
ATOM 717 C C . GLY A 1 87 ? 12.424 -5.167 -7.410 1.00 89.88 87 GLY A C 1
ATOM 718 O O . GLY A 1 87 ? 13.415 -5.675 -6.897 1.00 89.88 87 GLY A O 1
ATOM 719 N N . GLN A 1 88 ? 12.354 -3.864 -7.673 1.00 89.31 88 GLN A N 1
ATOM 720 C CA . GLN A 1 88 ? 13.451 -2.941 -7.408 1.00 89.31 88 GLN A CA 1
ATOM 721 C C . GLN A 1 88 ? 13.397 -2.414 -5.972 1.00 89.31 88 GLN A C 1
ATOM 723 O O . GLN A 1 88 ? 12.329 -2.067 -5.467 1.00 89.31 88 GLN A O 1
ATOM 728 N N . ASN A 1 89 ? 14.564 -2.268 -5.345 1.00 88.94 89 ASN A N 1
ATOM 729 C CA . ASN A 1 89 ? 14.679 -1.628 -4.030 1.00 88.94 89 ASN A CA 1
ATOM 730 C C . ASN A 1 89 ? 14.447 -0.107 -4.095 1.00 88.94 89 ASN A C 1
ATOM 732 O O . ASN A 1 89 ? 14.039 0.493 -3.099 1.00 88.94 89 ASN A 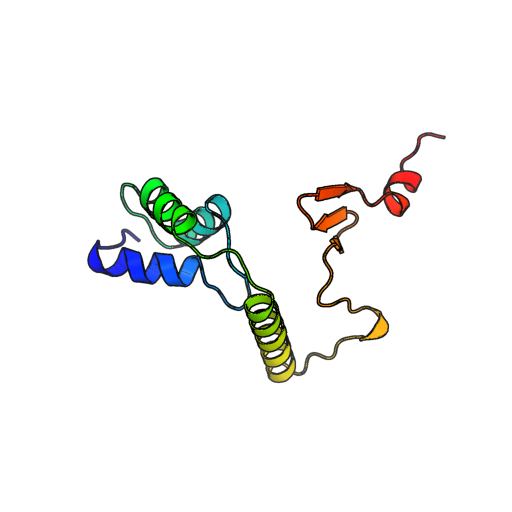O 1
ATOM 736 N N . GLN A 1 90 ? 14.696 0.501 -5.261 1.00 90.62 90 GLN A N 1
ATOM 737 C CA . GLN A 1 90 ? 14.470 1.916 -5.555 1.00 90.62 90 GLN A CA 1
ATOM 738 C C . GLN A 1 90 ? 13.938 2.094 -6.979 1.00 90.62 90 GLN A C 1
ATOM 740 O O . GLN A 1 90 ? 14.334 1.367 -7.887 1.00 90.62 90 GLN A O 1
ATOM 745 N N . VAL A 1 91 ? 13.057 3.073 -7.184 1.00 91.00 91 VAL A N 1
ATOM 746 C CA . VAL A 1 91 ? 12.458 3.371 -8.492 1.00 91.00 91 VAL A CA 1
ATOM 747 C C . VAL A 1 91 ? 12.429 4.871 -8.768 1.00 91.00 91 VAL A C 1
ATOM 749 O O . VAL A 1 91 ? 12.194 5.673 -7.863 1.00 91.00 91 VAL A O 1
ATOM 752 N N . LYS A 1 92 ? 12.622 5.249 -10.037 1.00 90.50 92 LYS A N 1
ATOM 753 C CA . LYS A 1 92 ? 12.356 6.607 -10.527 1.00 90.50 92 LYS A CA 1
ATOM 754 C C . LYS A 1 92 ? 10.851 6.762 -10.770 1.00 90.50 92 LYS A C 1
ATOM 756 O O . LYS A 1 92 ? 10.281 6.050 -11.594 1.00 90.50 92 LYS A O 1
ATOM 761 N N . PHE A 1 93 ? 10.196 7.690 -10.081 1.00 88.94 93 PHE A N 1
ATOM 762 C CA . PHE A 1 93 ? 8.762 7.947 -10.215 1.00 88.94 93 PHE A CA 1
ATOM 763 C C . PHE A 1 93 ? 8.454 9.441 -10.086 1.00 88.94 93 PHE A C 1
ATOM 765 O O . PHE A 1 93 ? 8.855 10.083 -9.122 1.00 88.94 93 PHE A O 1
ATOM 772 N N . LEU A 1 94 ? 7.757 10.008 -11.079 1.00 87.00 94 LEU A N 1
ATOM 773 C CA . LEU A 1 94 ? 7.383 11.434 -11.137 1.00 87.00 94 LEU A CA 1
ATOM 774 C C . LEU A 1 94 ? 8.548 12.420 -10.896 1.00 87.00 94 LEU A C 1
ATOM 776 O O . LEU A 1 94 ? 8.345 13.517 -10.392 1.00 87.00 94 LEU A O 1
ATOM 780 N N . GLY A 1 95 ? 9.769 12.051 -11.302 1.00 87.75 95 GLY A N 1
ATOM 781 C CA . GLY A 1 95 ? 10.970 12.875 -11.105 1.00 87.75 95 GLY A CA 1
ATOM 782 C C . GLY A 1 95 ? 11.596 12.785 -9.714 1.00 87.75 95 GLY A C 1
ATOM 783 O O . GLY A 1 95 ? 12.423 13.622 -9.372 1.00 87.75 95 GLY A O 1
ATOM 784 N N . TYR A 1 96 ? 11.227 11.767 -8.942 1.00 90.88 96 TYR A N 1
ATOM 785 C CA . TYR A 1 96 ? 11.838 11.414 -7.667 1.00 90.88 96 TYR A CA 1
ATOM 786 C C . TYR A 1 96 ? 12.427 10.007 -7.730 1.00 90.88 96 TYR A C 1
ATOM 788 O O . TYR A 1 96 ? 11.950 9.167 -8.490 1.00 90.88 96 TYR A O 1
ATOM 796 N N . ILE A 1 97 ? 13.421 9.739 -6.890 1.00 91.31 97 ILE A N 1
ATOM 797 C CA . ILE A 1 97 ? 13.888 8.392 -6.562 1.00 91.31 97 ILE A CA 1
ATOM 798 C C . ILE A 1 97 ? 13.250 8.005 -5.227 1.00 91.31 97 ILE A C 1
ATOM 800 O O . ILE A 1 97 ? 13.390 8.719 -4.231 1.00 91.31 97 ILE A O 1
ATOM 804 N N . ILE A 1 98 ? 12.511 6.895 -5.229 1.00 91.00 98 ILE A N 1
ATOM 805 C CA . ILE A 1 98 ? 11.717 6.422 -4.091 1.00 91.00 98 ILE A CA 1
ATOM 806 C C . ILE A 1 98 ? 12.105 4.980 -3.778 1.00 91.00 98 ILE A C 1
ATOM 808 O O . ILE A 1 98 ? 12.105 4.135 -4.671 1.00 91.00 98 ILE A O 1
ATOM 812 N N . GLY A 1 99 ? 12.388 4.681 -2.511 1.00 88.25 99 GLY A N 1
ATOM 813 C CA . GLY A 1 99 ? 12.696 3.325 -2.049 1.00 88.25 99 GLY A CA 1
ATOM 814 C C . GLY A 1 99 ? 13.782 3.309 -0.979 1.00 88.25 99 GLY A C 1
ATOM 815 O O . GLY A 1 99 ? 14.397 4.333 -0.707 1.00 88.25 99 GLY A O 1
ATOM 816 N N . SER A 1 100 ? 13.990 2.165 -0.324 1.00 83.62 100 SER A N 1
ATOM 817 C CA . SER A 1 100 ? 15.005 2.000 0.740 1.00 83.62 100 SER A CA 1
ATOM 818 C C . SER A 1 100 ? 14.985 3.072 1.850 1.00 83.62 100 SER A C 1
ATOM 820 O O . SER A 1 100 ? 16.024 3.417 2.403 1.00 83.62 100 SER A O 1
ATOM 822 N N . GLY A 1 101 ? 13.814 3.633 2.171 1.00 82.50 101 GLY A N 1
ATOM 823 C CA . GLY A 1 101 ? 13.683 4.722 3.150 1.00 82.50 101 GLY A CA 1
ATOM 824 C C . GLY A 1 101 ? 14.073 6.112 2.630 1.00 82.50 101 GLY A C 1
ATOM 825 O O . GLY A 1 101 ? 14.073 7.070 3.398 1.00 82.50 101 GLY A O 1
ATOM 826 N N . GLN A 1 102 ? 14.371 6.243 1.337 1.00 81.75 102 GLN A N 1
ATOM 827 C CA . GLN A 1 102 ? 14.722 7.494 0.674 1.00 81.75 102 GLN A CA 1
ATOM 828 C C . GLN A 1 102 ? 13.569 8.003 -0.202 1.00 81.75 102 GLN A C 1
ATOM 830 O O . GLN A 1 102 ? 12.826 7.235 -0.821 1.00 81.75 102 GLN A O 1
ATOM 835 N N . HIS A 1 103 ? 13.441 9.327 -0.242 1.00 90.44 103 HIS A N 1
ATOM 836 C CA . HIS A 1 103 ? 12.574 10.063 -1.154 1.00 90.44 103 HIS A CA 1
ATOM 837 C C . HIS A 1 103 ? 13.285 11.366 -1.523 1.00 90.44 103 HIS A C 1
ATOM 839 O O . HIS A 1 103 ? 13.276 12.327 -0.751 1.00 90.44 103 HIS A O 1
ATOM 845 N N . SER A 1 104 ? 13.944 11.388 -2.677 1.00 90.50 104 SER A N 1
ATOM 846 C CA . SER A 1 104 ? 14.745 12.530 -3.126 1.00 90.50 104 SER A CA 1
ATOM 847 C C . SER A 1 104 ? 14.436 12.884 -4.578 1.00 90.50 104 SER A C 1
ATOM 849 O O . SER A 1 104 ? 14.007 12.009 -5.331 1.00 90.50 104 SER A O 1
ATOM 851 N N . PRO A 1 105 ? 14.646 14.142 -5.000 1.00 90.88 105 PRO A N 1
ATOM 852 C CA . PRO A 1 105 ? 14.564 14.506 -6.411 1.00 90.88 105 PRO A CA 1
ATOM 853 C C . PRO A 1 105 ? 15.506 13.641 -7.257 1.00 90.88 105 PRO A C 1
ATOM 855 O O . PRO A 1 105 ? 16.600 13.297 -6.808 1.00 90.88 105 PRO A O 1
ATOM 858 N N . ASP A 1 106 ? 15.082 13.293 -8.469 1.00 88.56 106 ASP A N 1
ATOM 859 C CA . ASP A 1 106 ? 15.946 12.643 -9.452 1.00 88.56 106 ASP A CA 1
ATOM 860 C C . ASP A 1 106 ? 17.036 13.642 -9.873 1.00 88.56 106 ASP A C 1
ATOM 862 O O . ASP A 1 106 ? 16.693 14.696 -10.426 1.00 88.56 106 ASP A O 1
ATOM 866 N N . PRO A 1 107 ? 18.323 13.361 -9.597 1.00 81.88 107 PRO A N 1
ATOM 867 C CA . PRO A 1 107 ? 19.404 14.287 -9.897 1.00 81.88 107 PRO A CA 1
ATOM 868 C C . PRO A 1 107 ? 19.397 14.700 -11.369 1.00 81.88 107 PRO A C 1
ATOM 870 O O . PRO A 1 107 ? 19.499 15.891 -11.632 1.00 81.88 107 PRO A O 1
ATOM 873 N N . GLU A 1 108 ? 19.136 13.779 -12.304 1.00 82.75 108 GLU A N 1
ATOM 874 C CA . GLU A 1 108 ? 19.095 14.070 -13.748 1.00 82.75 108 GLU A CA 1
ATOM 875 C C . GLU A 1 108 ? 18.038 15.124 -14.113 1.00 82.75 108 GLU A C 1
ATOM 877 O O . GLU A 1 108 ? 18.246 15.938 -15.011 1.00 82.75 108 GLU A O 1
ATOM 882 N N . LYS A 1 109 ? 16.901 15.154 -13.405 1.00 75.12 109 LYS A N 1
ATOM 883 C CA . LYS A 1 109 ? 15.875 16.190 -13.609 1.00 75.12 109 LYS A CA 1
ATOM 884 C C . LYS A 1 109 ? 16.156 17.466 -12.829 1.00 75.12 109 LYS A C 1
ATOM 886 O O . LYS A 1 109 ? 15.793 18.544 -13.292 1.00 75.12 109 LYS A O 1
ATOM 891 N N . ALA A 1 110 ? 16.776 17.358 -11.657 1.00 73.56 110 ALA A N 1
ATOM 892 C CA . ALA A 1 110 ? 17.129 18.512 -10.841 1.00 73.56 110 ALA A CA 1
ATOM 893 C C . ALA A 1 110 ? 18.202 19.389 -11.513 1.00 73.56 110 ALA A C 1
ATOM 895 O O . ALA A 1 110 ? 18.212 20.600 -11.299 1.00 73.56 110 ALA A O 1
ATOM 896 N N . GLU A 1 111 ? 19.067 18.818 -12.361 1.00 68.69 111 GLU A N 1
ATOM 897 C CA . GLU A 1 111 ? 20.092 19.582 -13.086 1.00 68.69 111 GLU A CA 1
ATOM 898 C C . GLU A 1 111 ? 19.521 20.621 -14.057 1.00 68.69 111 GLU A C 1
ATOM 900 O O . GLU A 1 111 ? 20.122 21.679 -14.224 1.00 68.69 111 GLU A O 1
ATOM 905 N N . VAL A 1 112 ? 18.333 20.377 -14.621 1.00 72.44 112 VAL A N 1
ATOM 906 C CA . VAL A 1 112 ? 17.649 21.314 -15.534 1.00 72.44 112 VAL A CA 1
ATOM 907 C C . VAL A 1 112 ? 17.196 22.597 -14.812 1.00 72.44 112 VAL A C 1
ATOM 909 O O . VAL A 1 112 ? 16.904 23.600 -15.454 1.00 72.44 112 VAL A O 1
ATOM 912 N N . LEU A 1 113 ? 17.156 22.586 -13.474 1.00 67.75 113 LEU A N 1
ATOM 913 C CA . LEU A 1 113 ? 16.746 23.717 -12.634 1.00 67.75 113 LEU A CA 1
ATOM 914 C C . LEU A 1 113 ? 17.929 24.487 -12.019 1.00 67.75 113 LEU A C 1
ATOM 916 O O . LEU A 1 113 ? 17.703 25.380 -11.199 1.00 67.75 113 LEU A O 1
ATOM 920 N N . LYS A 1 114 ? 19.183 24.156 -12.366 1.00 63.06 114 LYS A N 1
ATOM 921 C CA . LYS A 1 114 ? 20.347 24.918 -11.885 1.00 63.06 114 LYS A CA 1
ATOM 922 C C . LYS A 1 114 ? 20.327 26.330 -12.507 1.00 63.06 114 LYS A C 1
ATOM 924 O O . LYS A 1 114 ? 20.141 26.430 -13.720 1.00 63.06 114 LYS A O 1
ATOM 929 N N . PRO A 1 115 ? 20.489 27.413 -11.717 1.00 63.44 115 PRO A N 1
ATOM 930 C CA . PRO A 1 115 ? 20.585 28.764 -12.265 1.00 63.44 115 PRO A CA 1
ATOM 931 C C . PRO A 1 115 ? 21.763 28.862 -13.241 1.00 63.44 115 PRO A C 1
ATOM 933 O O . PRO A 1 115 ? 22.820 28.290 -12.964 1.00 63.44 115 PRO A O 1
ATOM 936 N N . ILE A 1 116 ? 21.545 29.562 -14.359 1.00 63.56 116 ILE A N 1
ATOM 937 C CA . ILE A 1 116 ? 22.573 29.926 -15.351 1.00 63.56 116 ILE A CA 1
ATOM 938 C C . ILE A 1 116 ? 23.620 30.829 -14.697 1.00 63.56 116 ILE A C 1
ATOM 940 O O . ILE A 1 116 ? 23.200 31.755 -13.963 1.00 63.56 116 ILE A O 1
#

Radius of gyration: 18.39 Å; chains: 1; bounding box: 44×43×42 Å

Foldseek 3Di:
DEDDPVCLVVLLCCLQDPLQPHRDALVSSLVVCVVPYDYPPSSVVSNVCNVPDDPDDPVSQVSSVVVVVVVCVVVVNDDDPVPDDGPDQWDQDPQWIDHPPDTGGNVVVVVVVDDD